Protein AF-A0A6G1R800-F1 (afdb_monomer)

Foldseek 3Di:
DDDDDDDDDDDDDDDDDDDDDDDDDPDDPDPDDPDPPDQDFAQADDPDPDDDGFWTFDDDPPDDRPPPPPQDHDDRPPTDIDTDDAQDKDKDWDWDQDPRGTDDIDDIDIDHHHHQQAFDDWAPWDWDADPVGIDIDTHGGPGHSDDDDDDDDDDDDDPPPPPPPDDDD

pLDDT: mean 75.87, std 21.27, range [32.47, 97.75]

Solvent-accessible surface area (backbone atoms only — not comparable to full-atom values): 12118 Å² total; per-residue (Å²): 134,82,88,84,89,87,81,91,83,89,83,89,77,95,74,84,78,82,81,76,86,75,81,80,77,78,77,75,74,81,76,71,77,78,71,81,83,76,78,80,66,54,67,78,90,73,97,64,98,74,80,90,83,62,42,32,38,45,78,60,96,85,54,72,79,80,62,92,76,67,54,64,86,83,80,62,90,84,42,52,76,44,70,68,58,64,56,37,77,45,78,46,67,54,58,58,74,56,99,91,23,62,54,72,68,50,76,81,45,76,49,65,42,64,44,81,70,48,54,52,70,68,37,79,75,45,79,43,86,47,98,94,49,70,48,78,47,67,41,78,28,95,45,42,60,63,85,85,88,78,87,89,87,87,83,89,76,83,74,78,79,78,78,74,76,74,85,78,135

Sequence (169 aa):
SKLQAAAALAEVANGIEPPAPKPDPPAPPPKAPPKKENQWFDVGVVKGTTMMVTHYYLPPDDAPPPDEEAGGVPDHSQLRRQELQPGTAYKFRVAALNACGRGPFSDLSAFKTCLPGFPGAPCAIKISKSPDGAHLTWEPPSVTSGRIVEYSVYLAIQGGGAEAKGGDR

Secondary structure (DSSP, 8-state):
---------------PPPPPPPPPPPPPPP-PPPP-TT---B----SSS-----EEEEPPTTPPP--TT--SPP--TTSEEEEPPTT-EEEE--EEEETTEEEEEPPPEEEEPPPTTS----EEEEEEEETTEEEEEEE--S--SS-----------------------

Mean predicted aligned error: 16.6 Å

Organism: NCBI:txid2861861

InterPro domains:
  IPR003961 Fibronectin type III [PS50853] (25-116)
  IPR003961 Fibronectin type III [PS50853] (118-169)
  IPR003961 Fibronectin type III [cd00063] (84-113)
  IPR003961 Fibronectin type III [cd00063] (119-154)
  IPR013783 Immunoglobulin-like fold [G3DSA:2.60.40.10] (33-116)
  IPR013783 Immunoglobulin-like fold [G3DSA:2.60.40.10] (117-168)
  IPR036116 Fibronectin type III superfamily [SSF49265] (51-160)
  IPR043536 Host cell factor [PTHR46003] (2-158)

Nearest PDB structures (foldseek):
  4go6-assembly1_B  TM=9.251E-01  e=1.601E-12  Homo sapiens
  4go6-assembly1_D  TM=7.238E-01  e=2.343E-11  Homo sapiens
  2win-assembly1_B  TM=2.841E-01  e=5.402E+00  Homo sapiens
  2win-assembly2_D  TM=2.841E-01  e=5.402E+00  Homo sapiens
  8uin-assembly1_B  TM=3.183E-01  e=8.448E+00  Homo sapiens

Radius of gyration: 36.18 Å; Cα contacts (8 Å, |Δi|>4): 144; chains: 1; bounding box: 96×104×76 Å

Structure (mmCIF, N/CA/C/O backbone):
data_AF-A0A6G1R800-F1
#
_entry.id   AF-A0A6G1R800-F1
#
loop_
_atom_site.group_PDB
_atom_site.id
_atom_site.type_symbol
_atom_site.label_atom_id
_atom_site.label_alt_id
_atom_site.label_comp_id
_atom_site.label_asym_id
_atom_site.label_entity_id
_atom_site.label_seq_id
_atom_site.pdbx_PDB_ins_code
_atom_site.Cartn_x
_atom_site.Cartn_y
_atom_site.Cartn_z
_atom_site.occupancy
_atom_site.B_iso_or_equiv
_atom_site.auth_seq_id
_atom_site.auth_comp_id
_atom_site.auth_asym_id
_atom_site.auth_atom_id
_atom_site.pdbx_PDB_model_num
ATOM 1 N N . SER A 1 1 ? 71.347 -86.041 14.268 1.00 40.16 1 SER A N 1
ATOM 2 C CA . SER A 1 1 ? 71.459 -86.286 15.718 1.00 40.16 1 SER A CA 1
ATOM 3 C C . SER A 1 1 ? 70.309 -85.612 16.447 1.00 40.16 1 SER A C 1
ATOM 5 O O . SER A 1 1 ? 70.110 -84.435 16.191 1.00 40.16 1 SER A O 1
ATOM 7 N N . LYS A 1 2 ? 69.632 -86.364 17.340 1.00 40.75 2 LYS A N 1
ATOM 8 C CA . LYS A 1 2 ? 68.543 -85.993 18.290 1.00 40.75 2 LYS A CA 1
ATOM 9 C C . LYS A 1 2 ? 67.176 -85.681 17.633 1.00 40.75 2 LYS A C 1
ATOM 11 O O . LYS A 1 2 ? 67.107 -84.807 16.785 1.00 40.75 2 LYS A O 1
ATOM 16 N N . LEU A 1 3 ? 66.129 -86.517 17.785 1.00 34.31 3 LEU A N 1
ATOM 17 C CA . LEU A 1 3 ? 65.177 -86.642 18.927 1.00 34.31 3 LEU A CA 1
ATOM 18 C C . LEU A 1 3 ? 64.770 -85.257 19.480 1.00 34.31 3 LEU A C 1
ATOM 20 O O . LEU A 1 3 ? 65.652 -84.486 19.828 1.00 34.31 3 LEU A O 1
ATOM 24 N N . GLN A 1 4 ? 63.493 -84.871 19.592 1.00 35.31 4 GLN A N 1
ATOM 25 C CA . GLN A 1 4 ? 62.423 -85.564 20.322 1.00 35.31 4 GLN A CA 1
ATOM 26 C C . GLN A 1 4 ? 61.034 -84.949 20.020 1.00 35.31 4 GLN A C 1
ATOM 28 O O . GLN A 1 4 ? 60.930 -83.789 19.636 1.00 35.31 4 GLN A O 1
ATOM 33 N N . ALA A 1 5 ? 59.988 -85.749 20.238 1.00 35.00 5 ALA A N 1
ATOM 34 C CA . ALA A 1 5 ? 58.564 -85.408 20.206 1.00 35.00 5 ALA A CA 1
ATOM 35 C C . ALA A 1 5 ? 58.103 -84.533 21.392 1.00 35.00 5 ALA A C 1
ATOM 37 O O . ALA A 1 5 ? 58.760 -84.552 22.430 1.00 35.00 5 ALA A O 1
ATOM 38 N N . ALA A 1 6 ? 56.931 -83.885 21.284 1.00 32.81 6 ALA A N 1
ATOM 39 C CA . ALA A 1 6 ? 55.768 -84.081 22.175 1.00 32.81 6 ALA A CA 1
ATOM 40 C C . ALA A 1 6 ? 54.696 -82.981 22.012 1.00 32.81 6 ALA A C 1
ATOM 42 O O . ALA A 1 6 ? 54.927 -81.922 21.440 1.00 32.81 6 ALA A O 1
ATOM 43 N N . ALA A 1 7 ? 53.505 -83.323 22.493 1.00 32.47 7 ALA A N 1
ATOM 44 C CA . ALA A 1 7 ? 52.196 -82.733 22.270 1.00 32.47 7 ALA A CA 1
ATOM 45 C C . ALA A 1 7 ? 51.878 -81.440 23.054 1.00 32.47 7 ALA A C 1
ATOM 47 O O . ALA A 1 7 ? 52.417 -81.211 24.129 1.00 32.47 7 ALA A O 1
ATOM 48 N N . ALA A 1 8 ? 50.922 -80.695 22.478 1.00 39.94 8 ALA A N 1
ATOM 49 C CA . ALA A 1 8 ? 49.787 -79.948 23.046 1.00 39.94 8 ALA A CA 1
ATOM 50 C C . ALA A 1 8 ? 49.927 -79.160 24.364 1.00 39.94 8 ALA A C 1
ATOM 52 O O . ALA A 1 8 ? 50.274 -79.724 25.392 1.00 39.94 8 ALA A O 1
ATOM 53 N N . LEU A 1 9 ? 49.428 -77.914 24.349 1.00 34.56 9 LEU A N 1
ATOM 54 C CA . LEU A 1 9 ? 48.539 -77.332 25.370 1.00 34.56 9 LEU A CA 1
ATOM 55 C C . LEU A 1 9 ? 47.843 -76.081 24.792 1.00 34.56 9 LEU A C 1
ATOM 57 O O . LEU A 1 9 ? 48.423 -75.346 23.997 1.00 34.56 9 LEU A O 1
ATOM 61 N N . ALA A 1 10 ? 46.567 -75.916 25.136 1.00 39.19 10 ALA A N 1
ATOM 62 C CA . ALA A 1 10 ? 45.673 -74.845 24.701 1.00 39.19 10 ALA A CA 1
ATOM 63 C C . ALA A 1 10 ? 45.917 -73.536 25.474 1.00 39.19 10 ALA A C 1
ATOM 65 O O . ALA A 1 10 ? 46.369 -73.613 26.607 1.00 39.19 10 ALA A O 1
ATOM 66 N N . GLU A 1 11 ? 45.536 -72.379 24.909 1.00 35.44 11 GLU A N 1
ATOM 67 C CA . GLU A 1 11 ? 44.639 -71.405 25.565 1.00 35.44 11 GLU A CA 1
ATOM 68 C C . GLU A 1 11 ? 44.249 -70.212 24.654 1.00 35.44 11 GLU A C 1
ATOM 70 O O . GLU A 1 11 ? 45.066 -69.604 23.972 1.00 35.44 11 GLU A O 1
ATOM 75 N N . VAL A 1 12 ? 42.933 -69.971 24.651 1.00 43.28 12 VAL A N 1
ATOM 76 C CA . VAL A 1 12 ? 42.100 -68.784 24.374 1.00 43.28 12 VAL A CA 1
ATOM 77 C C . VAL A 1 12 ? 42.741 -67.530 23.751 1.00 43.28 12 VAL A C 1
ATOM 79 O O . VAL A 1 12 ? 43.529 -66.831 24.378 1.00 43.28 12 VAL A O 1
ATOM 82 N N . ALA A 1 13 ? 42.198 -67.113 22.600 1.00 38.75 13 ALA A N 1
ATOM 83 C CA . ALA A 1 13 ? 42.187 -65.710 22.186 1.00 38.75 13 ALA A CA 1
ATOM 84 C C . ALA A 1 13 ? 40.808 -65.333 21.612 1.00 38.75 13 ALA A C 1
ATOM 86 O O . ALA A 1 13 ? 40.425 -65.769 20.528 1.00 38.75 13 ALA A O 1
ATOM 87 N N . ASN A 1 14 ? 40.065 -64.511 22.361 1.00 41.59 14 ASN A N 1
ATOM 88 C CA . ASN A 1 14 ? 38.942 -63.722 21.855 1.00 41.59 14 ASN A CA 1
ATOM 89 C C . ASN A 1 14 ? 39.469 -62.776 20.764 1.00 41.59 14 ASN A C 1
ATOM 91 O O . ASN A 1 14 ? 40.225 -61.855 21.068 1.00 41.59 14 ASN A O 1
ATOM 95 N N . GLY A 1 15 ? 39.070 -62.992 19.512 1.00 36.97 15 GLY A N 1
ATOM 96 C CA . GLY A 1 15 ? 39.438 -62.151 18.374 1.00 36.97 15 GLY A CA 1
ATOM 97 C C . GLY A 1 15 ? 38.199 -61.802 17.564 1.00 36.97 15 GLY A C 1
ATOM 98 O O . GLY A 1 15 ? 37.668 -62.637 16.845 1.00 36.97 15 GLY A O 1
ATOM 99 N N . ILE A 1 16 ? 37.731 -60.572 17.743 1.00 38.44 16 ILE A N 1
ATOM 100 C CA . ILE A 1 16 ? 36.563 -59.964 17.108 1.00 38.44 16 ILE A CA 1
ATOM 101 C C . ILE A 1 16 ? 36.788 -59.891 15.590 1.00 38.44 16 ILE A C 1
ATOM 103 O O . ILE A 1 16 ? 37.791 -59.347 15.131 1.00 38.44 16 ILE A O 1
ATOM 107 N N . GLU A 1 17 ? 35.845 -60.432 14.823 1.00 42.28 17 GLU A N 1
ATOM 108 C CA . GLU A 1 17 ? 35.791 -60.332 13.364 1.00 42.28 17 GLU A CA 1
ATOM 109 C C . GLU A 1 17 ? 35.594 -58.855 12.942 1.00 42.28 17 GLU A C 1
ATOM 111 O O . GLU A 1 17 ? 34.743 -58.167 13.518 1.00 42.28 17 GLU A O 1
ATOM 116 N N . PRO A 1 18 ? 36.372 -58.313 11.985 1.00 48.62 18 PRO A N 1
ATOM 117 C CA . PRO A 1 18 ? 36.179 -56.946 11.506 1.00 48.62 18 PRO A CA 1
ATOM 118 C C . PRO A 1 18 ? 34.834 -56.816 10.765 1.00 48.62 18 PRO A C 1
ATOM 120 O O . PRO A 1 18 ? 34.455 -57.724 10.025 1.00 48.62 18 PRO A O 1
ATOM 123 N N . PRO A 1 19 ? 34.094 -55.700 10.920 1.00 43.81 19 PRO A N 1
ATOM 124 C CA . PRO A 1 19 ? 32.780 -55.567 10.310 1.00 43.81 19 PRO A CA 1
ATOM 125 C C . PRO A 1 19 ? 32.897 -55.455 8.787 1.00 43.81 19 PRO A C 1
ATOM 127 O O . PRO A 1 19 ? 33.692 -54.674 8.262 1.00 43.81 19 PRO A O 1
ATOM 130 N N . ALA A 1 20 ? 32.060 -56.222 8.090 1.00 53.03 20 ALA A N 1
ATOM 131 C CA . ALA A 1 20 ? 31.884 -56.168 6.644 1.00 53.03 20 ALA A CA 1
ATOM 132 C C . ALA A 1 20 ? 31.627 -54.726 6.142 1.00 53.03 20 ALA A C 1
ATOM 134 O O . ALA A 1 20 ? 30.969 -53.940 6.838 1.00 53.03 20 ALA A O 1
ATOM 135 N N . PRO A 1 21 ? 32.094 -54.361 4.932 1.00 46.47 21 PRO A N 1
ATOM 136 C CA . PRO A 1 21 ? 31.822 -53.051 4.354 1.00 46.47 21 PRO A CA 1
ATOM 137 C C . PRO A 1 21 ? 30.315 -52.894 4.117 1.00 46.47 21 PRO A C 1
ATOM 139 O O . PRO A 1 21 ? 29.684 -53.697 3.429 1.00 46.47 21 PRO A O 1
ATOM 142 N N . LYS A 1 22 ? 29.728 -51.858 4.724 1.00 47.59 22 LYS A N 1
ATOM 143 C CA . LYS A 1 22 ? 28.333 -51.474 4.491 1.00 47.59 22 LYS A CA 1
ATOM 144 C C . LYS A 1 22 ? 28.184 -50.988 3.041 1.00 47.59 22 LYS A C 1
ATOM 146 O O . LYS A 1 22 ? 29.047 -50.239 2.592 1.00 47.59 22 LYS A O 1
ATOM 151 N N . PRO A 1 23 ? 27.114 -51.368 2.324 1.00 46.34 23 PRO A N 1
ATOM 152 C CA . PRO A 1 23 ? 26.831 -50.812 1.006 1.00 46.34 23 PRO A CA 1
ATOM 153 C C . PRO A 1 23 ? 26.569 -49.304 1.115 1.00 46.34 23 PRO A C 1
ATOM 155 O O . PRO A 1 23 ? 25.861 -48.859 2.024 1.00 46.34 23 PRO A O 1
ATOM 158 N N . ASP A 1 24 ? 27.152 -48.535 0.194 1.00 49.38 24 ASP A N 1
ATOM 159 C CA . ASP A 1 24 ? 26.946 -47.091 0.101 1.00 49.38 24 ASP A CA 1
ATOM 160 C C . ASP A 1 24 ? 25.448 -46.766 -0.039 1.00 49.38 24 ASP A C 1
ATOM 162 O O . ASP A 1 24 ? 24.725 -47.462 -0.764 1.00 49.38 24 ASP A O 1
ATOM 166 N N . PRO A 1 25 ? 24.945 -45.720 0.643 1.00 56.16 25 PRO A N 1
ATOM 167 C CA . PRO A 1 25 ? 23.567 -45.296 0.469 1.00 56.16 25 PRO A CA 1
ATOM 168 C C . PRO A 1 25 ? 23.331 -44.870 -0.990 1.00 56.16 25 PRO A C 1
ATOM 170 O O . PRO A 1 25 ? 24.214 -44.267 -1.608 1.00 56.16 25 PRO A O 1
ATOM 173 N N . PRO A 1 26 ? 22.144 -45.154 -1.558 1.00 50.31 26 PRO A N 1
ATOM 174 C CA . PRO A 1 26 ? 21.823 -44.747 -2.918 1.00 50.31 26 PRO A CA 1
ATOM 175 C C . PRO A 1 26 ? 21.948 -43.227 -3.042 1.00 50.31 26 PRO A C 1
ATOM 177 O O . PRO A 1 26 ? 21.531 -42.486 -2.146 1.00 50.31 26 PRO A O 1
ATOM 180 N N . ALA A 1 27 ? 22.540 -42.776 -4.152 1.00 51.62 27 ALA A N 1
ATOM 181 C CA . ALA A 1 27 ? 22.702 -41.362 -4.459 1.00 51.62 27 ALA A CA 1
ATOM 182 C C . ALA A 1 27 ? 21.372 -40.616 -4.238 1.00 51.62 27 ALA A C 1
ATOM 184 O O . ALA A 1 27 ? 20.316 -41.132 -4.627 1.00 51.62 27 ALA A O 1
ATOM 185 N N . PRO A 1 28 ? 21.393 -39.422 -3.615 1.00 50.50 28 PRO A N 1
ATOM 186 C CA . PRO A 1 28 ? 20.177 -38.649 -3.429 1.00 50.50 28 PRO A CA 1
ATOM 187 C C . PRO A 1 28 ? 19.515 -38.424 -4.796 1.00 50.50 28 PRO A C 1
ATOM 189 O O . PRO A 1 28 ? 20.228 -38.228 -5.787 1.00 50.50 28 PRO A O 1
ATOM 192 N N . PRO A 1 29 ? 18.171 -38.461 -4.877 1.00 52.62 29 PRO A N 1
ATOM 193 C CA . PRO A 1 29 ? 17.474 -38.233 -6.134 1.00 52.62 29 PRO A CA 1
ATOM 194 C C . PRO A 1 29 ? 17.945 -36.908 -6.749 1.00 52.62 29 PRO A C 1
ATOM 196 O O . PRO A 1 29 ? 18.250 -35.972 -5.995 1.00 52.62 29 PRO A O 1
ATOM 199 N N . PRO A 1 30 ? 18.025 -36.802 -8.091 1.00 54.25 30 PRO A N 1
ATOM 200 C CA . PRO A 1 30 ? 18.390 -35.552 -8.739 1.00 54.25 30 PRO A CA 1
ATOM 201 C C . PRO A 1 30 ? 17.486 -34.460 -8.175 1.00 54.25 30 PRO A C 1
ATOM 203 O O . PRO A 1 30 ? 16.259 -34.590 -8.206 1.00 54.25 30 PRO A O 1
ATOM 206 N N . LYS A 1 31 ? 18.100 -33.428 -7.581 1.00 49.28 31 LYS A N 1
ATOM 207 C CA . LYS A 1 31 ? 17.378 -32.274 -7.048 1.00 49.28 31 LYS A CA 1
ATOM 208 C C . LYS A 1 31 ? 16.438 -31.810 -8.153 1.00 49.28 31 LYS A C 1
ATOM 210 O O . LYS A 1 31 ? 16.907 -31.429 -9.225 1.00 49.28 31 LYS A O 1
ATOM 215 N N . ALA A 1 32 ? 15.130 -31.895 -7.910 1.00 45.28 32 ALA A N 1
ATOM 216 C CA . ALA A 1 32 ? 14.155 -31.290 -8.799 1.00 45.28 32 ALA A CA 1
ATOM 217 C C . ALA A 1 32 ? 14.612 -29.844 -9.060 1.00 45.28 32 ALA A C 1
ATOM 219 O O . ALA A 1 32 ? 15.053 -29.190 -8.103 1.00 45.28 32 ALA A O 1
ATOM 220 N N . PRO A 1 33 ? 14.575 -29.350 -10.312 1.00 46.44 33 PRO A N 1
ATOM 221 C CA . PRO A 1 33 ? 14.903 -27.957 -10.573 1.00 46.44 33 PRO A CA 1
ATOM 222 C C . PRO A 1 33 ? 14.071 -27.099 -9.614 1.00 46.44 33 PRO A C 1
ATOM 224 O O . PRO A 1 33 ? 12.891 -27.416 -9.408 1.00 46.44 33 PRO A O 1
ATOM 227 N N . PRO A 1 34 ? 14.662 -26.077 -8.967 1.00 43.12 34 PRO A N 1
ATOM 228 C CA . PRO A 1 34 ? 13.898 -25.231 -8.071 1.00 43.12 34 PRO A CA 1
ATOM 229 C C . PRO A 1 34 ? 12.702 -24.714 -8.868 1.00 43.12 34 PRO A C 1
ATOM 231 O O . PRO A 1 34 ? 12.862 -24.143 -9.949 1.00 43.12 34 PRO A O 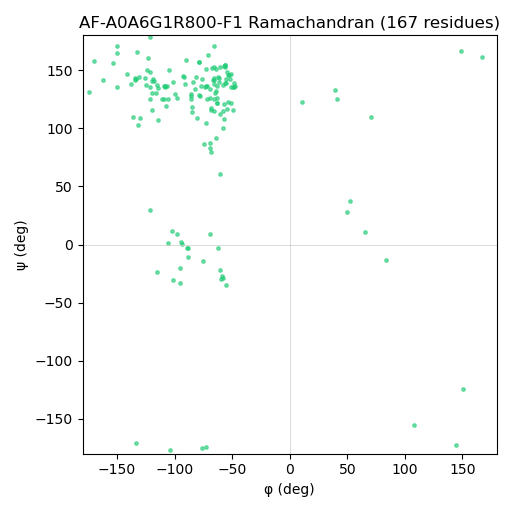1
ATOM 234 N N . LYS A 1 35 ? 11.486 -24.973 -8.371 1.00 43.59 35 LYS A N 1
ATOM 235 C CA . LYS A 1 35 ? 10.291 -24.291 -8.874 1.00 43.59 35 LYS A CA 1
ATOM 236 C C . LYS A 1 35 ? 10.641 -22.797 -8.906 1.00 43.59 35 LYS A C 1
ATOM 238 O O . LYS A 1 35 ? 11.318 -22.343 -7.987 1.00 43.59 35 LYS A O 1
ATOM 243 N N . LYS A 1 36 ? 10.247 -22.056 -9.956 1.00 54.88 36 LYS A N 1
ATOM 244 C CA . LYS A 1 36 ? 10.428 -20.590 -10.104 1.00 54.88 36 LYS A CA 1
ATOM 245 C C . LYS A 1 36 ? 9.694 -19.830 -8.978 1.00 54.88 36 LYS A C 1
ATOM 247 O O . LYS A 1 36 ? 8.762 -19.077 -9.221 1.00 54.88 36 LYS A O 1
ATOM 252 N N . GLU A 1 37 ? 10.062 -20.065 -7.728 1.00 51.59 37 GLU A N 1
ATOM 253 C CA . GLU A 1 37 ? 9.353 -19.611 -6.532 1.00 51.59 37 GLU A CA 1
ATOM 254 C C . GLU A 1 37 ? 9.575 -18.110 -6.290 1.00 51.59 37 GLU A C 1
ATOM 256 O O . GLU A 1 37 ? 8.808 -17.475 -5.574 1.00 51.59 37 GLU A O 1
ATOM 261 N N . ASN A 1 38 ? 10.558 -17.519 -6.979 1.00 62.94 38 ASN A N 1
ATOM 262 C CA . ASN A 1 38 ? 10.964 -16.125 -6.829 1.00 62.94 38 ASN A CA 1
ATOM 263 C C . ASN A 1 38 ? 10.860 -15.302 -8.126 1.00 62.94 38 ASN A C 1
ATOM 265 O O . ASN A 1 38 ? 11.629 -14.360 -8.308 1.00 62.94 38 ASN A O 1
ATOM 269 N N . GLN A 1 39 ? 9.939 -15.619 -9.044 1.00 82.50 39 GLN A N 1
ATOM 270 C CA . GLN A 1 39 ? 9.713 -14.704 -10.167 1.00 82.50 39 GLN A CA 1
ATOM 271 C C . GLN A 1 39 ? 9.066 -13.404 -9.662 1.00 82.50 39 GLN A C 1
ATOM 273 O O . GLN A 1 39 ? 7.946 -13.414 -9.154 1.00 82.50 39 GLN A O 1
ATOM 278 N N . TRP A 1 40 ? 9.790 -12.293 -9.802 1.00 88.44 40 TRP A N 1
ATOM 279 C CA . TRP A 1 40 ? 9.294 -10.949 -9.516 1.00 88.44 40 TRP A CA 1
ATOM 280 C C . TRP A 1 40 ? 8.704 -10.322 -10.775 1.00 88.44 40 TRP A C 1
ATOM 282 O O . TRP A 1 40 ? 9.219 -10.525 -11.874 1.00 88.44 40 TRP A O 1
ATOM 292 N N . PHE A 1 41 ? 7.639 -9.548 -10.593 1.00 91.56 41 PHE A N 1
ATOM 293 C CA . PHE A 1 41 ? 6.984 -8.798 -11.657 1.00 91.56 41 PHE A CA 1
ATOM 294 C C . PHE A 1 41 ? 7.048 -7.310 -11.349 1.00 91.56 41 PHE A C 1
ATOM 296 O O . PHE A 1 41 ? 6.894 -6.902 -10.193 1.00 91.56 41 PHE A O 1
ATOM 303 N N . ASP A 1 42 ? 7.238 -6.507 -12.389 1.00 91.88 42 ASP A N 1
ATOM 304 C CA . ASP A 1 42 ? 7.255 -5.063 -12.239 1.00 91.88 42 ASP A CA 1
ATOM 305 C C . ASP A 1 42 ? 5.842 -4.539 -12.001 1.00 91.88 42 ASP A C 1
ATOM 307 O O . ASP A 1 42 ? 4.8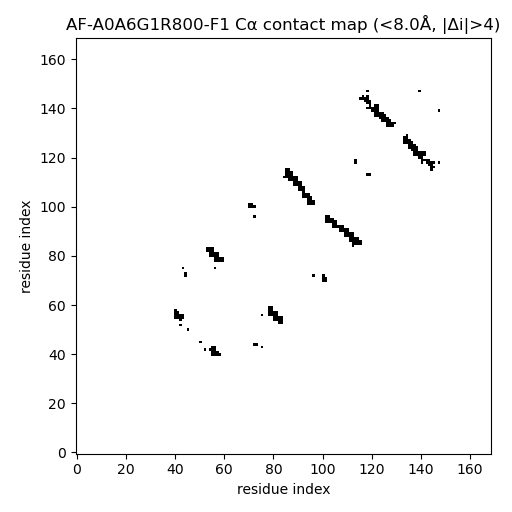88 -4.912 -12.680 1.00 91.88 42 ASP A O 1
ATOM 311 N N . VAL A 1 43 ? 5.715 -3.637 -11.034 1.00 93.75 43 VAL A N 1
ATOM 312 C CA . VAL A 1 43 ? 4.472 -2.899 -10.777 1.00 93.75 43 VAL A CA 1
ATOM 313 C C . VAL A 1 43 ? 4.494 -1.535 -11.470 1.00 93.75 43 VAL A C 1
ATOM 315 O O . VAL A 1 43 ? 3.459 -1.040 -11.907 1.00 93.75 43 VAL A O 1
ATOM 318 N N . GLY A 1 44 ? 5.674 -0.926 -11.584 1.00 91.44 44 GLY A N 1
ATOM 319 C CA . GLY A 1 44 ? 5.873 0.364 -12.235 1.00 91.44 44 GLY A CA 1
ATOM 320 C C . GLY A 1 44 ? 7.016 1.168 -11.620 1.00 91.44 44 GLY A C 1
ATOM 321 O O . GLY A 1 44 ? 7.487 0.875 -10.519 1.00 91.44 44 GLY A O 1
ATOM 322 N N . VAL A 1 45 ? 7.428 2.221 -12.326 1.00 91.25 45 VAL A N 1
ATOM 323 C CA . VAL A 1 45 ? 8.426 3.196 -11.866 1.00 91.25 45 VAL A CA 1
ATOM 324 C C . VAL A 1 45 ? 7.726 4.494 -11.478 1.00 91.25 45 VAL A C 1
ATOM 326 O O . VAL A 1 45 ? 7.004 5.085 -12.282 1.00 91.25 45 VAL A O 1
ATOM 329 N N . VAL A 1 46 ? 7.945 4.957 -10.244 1.00 91.88 46 VAL A N 1
ATOM 330 C CA . VAL A 1 46 ? 7.305 6.164 -9.700 1.00 91.88 46 VAL A CA 1
ATOM 331 C C . VAL A 1 46 ? 8.331 7.202 -9.260 1.00 91.88 46 VAL A C 1
ATOM 333 O O . VAL A 1 46 ? 9.421 6.862 -8.814 1.00 91.88 46 VAL A O 1
ATOM 336 N N . LYS A 1 47 ? 7.972 8.487 -9.368 1.00 90.81 47 LYS A N 1
ATOM 337 C CA . LYS A 1 47 ? 8.817 9.613 -8.921 1.00 90.81 47 LYS A CA 1
ATOM 338 C C . LYS A 1 47 ? 8.615 9.996 -7.448 1.00 90.81 47 LYS A C 1
ATOM 340 O O . LYS A 1 47 ? 9.365 10.816 -6.932 1.00 90.81 47 LYS A O 1
ATOM 345 N N . GLY A 1 48 ? 7.579 9.462 -6.799 1.00 92.50 48 GLY A N 1
ATOM 346 C CA . GLY A 1 48 ? 7.263 9.707 -5.390 1.00 92.50 48 GLY A CA 1
ATOM 347 C C . GLY A 1 48 ? 7.640 8.532 -4.489 1.00 92.50 48 GLY A C 1
ATOM 348 O O . GLY A 1 48 ? 8.164 7.524 -4.948 1.00 92.50 48 GLY A O 1
ATOM 349 N N . THR A 1 49 ? 7.326 8.642 -3.201 1.00 93.94 49 THR A N 1
ATOM 350 C CA . THR A 1 49 ? 7.503 7.558 -2.217 1.00 93.94 49 THR A CA 1
ATOM 351 C C . THR A 1 49 ? 6.236 6.724 -2.008 1.00 93.94 49 THR A C 1
ATOM 353 O O . THR A 1 49 ? 6.223 5.816 -1.181 1.00 93.94 49 THR A O 1
ATOM 356 N N . THR A 1 50 ? 5.162 7.020 -2.746 1.00 92.75 50 THR A N 1
ATOM 357 C CA . THR A 1 50 ? 3.862 6.353 -2.632 1.00 92.75 50 THR A CA 1
ATOM 358 C C . THR A 1 50 ? 3.313 5.974 -4.008 1.00 92.75 50 THR A C 1
ATOM 360 O O . THR A 1 50 ? 3.466 6.706 -4.986 1.00 92.75 50 THR A O 1
ATOM 363 N N . MET A 1 51 ? 2.663 4.811 -4.083 1.00 92.88 51 MET A N 1
ATOM 364 C CA . MET A 1 51 ? 1.945 4.321 -5.260 1.00 92.88 51 MET A CA 1
ATOM 365 C C . MET A 1 51 ? 0.780 3.443 -4.810 1.00 92.88 51 MET A C 1
ATOM 367 O O . MET A 1 51 ? 0.952 2.577 -3.954 1.00 92.88 51 MET A O 1
ATOM 371 N N . MET A 1 52 ? -0.392 3.629 -5.415 1.00 92.31 52 MET A N 1
ATOM 372 C CA . MET A 1 52 ? -1.489 2.675 -5.282 1.00 92.31 52 MET A CA 1
ATOM 373 C C . MET A 1 52 ? -1.305 1.558 -6.310 1.00 92.31 52 MET A C 1
ATOM 375 O O . MET A 1 52 ? -1.384 1.803 -7.512 1.00 92.31 52 MET A O 1
ATOM 379 N N . VAL A 1 53 ? -1.049 0.339 -5.840 1.00 94.19 53 VAL A N 1
ATOM 380 C CA . VAL A 1 53 ? -0.854 -0.821 -6.715 1.00 94.19 53 VAL A CA 1
ATOM 381 C C . VAL A 1 53 ? -2.204 -1.430 -7.079 1.00 94.19 53 VAL A C 1
ATOM 383 O O . VAL A 1 53 ? -2.920 -1.906 -6.202 1.00 94.19 53 VAL A O 1
ATOM 386 N N . THR A 1 54 ? -2.539 -1.444 -8.369 1.00 93.69 54 THR A N 1
ATOM 387 C CA . THR A 1 54 ? -3.759 -2.092 -8.890 1.00 93.69 54 THR A CA 1
ATOM 388 C C . THR A 1 54 ? -3.463 -3.269 -9.818 1.00 93.69 54 THR A C 1
ATOM 390 O O . THR A 1 54 ? -4.273 -4.185 -9.929 1.00 93.69 54 THR A O 1
ATOM 393 N N . HIS A 1 55 ? -2.277 -3.289 -10.425 1.00 94.50 55 HIS A N 1
ATOM 394 C CA . HIS A 1 55 ? -1.845 -4.296 -11.386 1.00 94.50 55 HIS A CA 1
ATOM 395 C C . HIS A 1 55 ? -0.325 -4.486 -11.335 1.00 94.50 55 HIS A C 1
ATOM 397 O O . HIS A 1 55 ? 0.389 -3.710 -10.700 1.00 94.50 55 HIS A O 1
ATOM 403 N N . TYR A 1 56 ? 0.156 -5.513 -12.028 1.00 94.50 56 TYR A N 1
ATOM 404 C CA . TYR A 1 56 ? 1.565 -5.729 -12.352 1.00 94.50 56 TYR A CA 1
ATOM 405 C C . TYR A 1 56 ? 1.713 -6.084 -13.834 1.00 94.50 56 TYR A C 1
ATOM 407 O O . TYR A 1 56 ? 0.730 -6.400 -14.510 1.00 94.50 56 TYR A O 1
ATOM 415 N N . TYR A 1 57 ? 2.934 -6.016 -14.348 1.00 92.44 57 TYR A N 1
ATOM 416 C CA . TYR A 1 57 ? 3.254 -6.295 -15.740 1.00 92.44 57 TYR A CA 1
ATOM 417 C C . TYR A 1 57 ? 3.816 -7.708 -15.895 1.00 92.44 57 TYR A C 1
ATOM 419 O O . TYR A 1 57 ? 4.741 -8.110 -15.187 1.00 92.44 57 TYR A O 1
ATOM 427 N N . LEU A 1 58 ? 3.249 -8.467 -16.831 1.00 89.56 58 LEU A N 1
ATOM 428 C CA . LEU A 1 58 ? 3.759 -9.777 -17.221 1.00 89.56 58 LEU A CA 1
ATOM 429 C C . LEU A 1 58 ? 4.873 -9.607 -18.264 1.00 89.56 58 LEU A C 1
ATOM 431 O O . LEU A 1 58 ? 4.732 -8.763 -19.157 1.00 89.56 58 LEU A O 1
ATOM 435 N N . PRO A 1 59 ? 5.960 -10.398 -18.184 1.00 80.12 59 PRO A N 1
ATOM 436 C CA . PRO A 1 59 ? 6.950 -10.432 -19.249 1.00 80.12 59 PRO A CA 1
ATOM 437 C C . PRO A 1 59 ? 6.292 -10.900 -20.560 1.00 80.12 59 PRO A C 1
ATOM 439 O O . PRO A 1 59 ? 5.310 -11.647 -20.510 1.00 80.12 59 PRO A O 1
ATOM 442 N N . PRO A 1 60 ? 6.818 -10.489 -21.725 1.00 78.88 60 PRO A N 1
ATOM 443 C CA . PRO A 1 60 ? 6.420 -11.064 -23.006 1.00 78.88 60 PRO A CA 1
ATOM 444 C C . PRO A 1 60 ? 6.562 -12.591 -22.986 1.00 78.88 60 PRO A C 1
ATOM 446 O O . PRO A 1 60 ? 7.489 -13.107 -22.361 1.00 78.88 60 PRO A O 1
ATOM 449 N N . ASP A 1 61 ? 5.679 -13.303 -23.689 1.00 73.44 61 ASP A N 1
ATOM 450 C CA . ASP A 1 61 ? 5.633 -14.774 -23.667 1.00 73.44 61 ASP A CA 1
ATOM 451 C C . ASP A 1 61 ? 6.968 -15.428 -24.100 1.00 73.44 61 ASP A C 1
ATOM 453 O O . ASP A 1 61 ? 7.327 -16.484 -23.583 1.00 73.44 61 ASP A O 1
ATOM 457 N N . ASP A 1 62 ? 7.742 -14.755 -24.964 1.00 68.81 62 ASP A N 1
ATOM 458 C CA . ASP A 1 62 ? 9.057 -15.193 -25.468 1.00 68.81 62 ASP A CA 1
ATOM 459 C C . ASP A 1 62 ? 10.256 -14.486 -24.804 1.00 68.81 62 ASP A C 1
ATOM 461 O O . ASP A 1 62 ? 11.389 -14.564 -25.290 1.00 68.81 62 ASP A O 1
ATOM 465 N N . ALA A 1 63 ? 10.047 -13.752 -23.708 1.00 63.59 63 ALA A N 1
ATOM 466 C CA . ALA A 1 63 ? 11.148 -13.045 -23.067 1.00 63.59 63 ALA A CA 1
ATOM 467 C C . ALA A 1 63 ? 12.105 -14.021 -22.356 1.00 63.59 63 ALA A C 1
ATOM 469 O O . ALA A 1 63 ? 11.651 -14.919 -21.631 1.00 63.59 63 ALA A O 1
ATOM 470 N N . PRO A 1 64 ? 13.435 -13.836 -22.494 1.00 61.00 64 PRO A N 1
ATOM 471 C CA . PRO A 1 64 ? 14.383 -14.534 -21.639 1.00 61.00 64 PRO A CA 1
ATOM 472 C C . PRO A 1 64 ? 14.053 -14.236 -20.166 1.00 61.00 64 PRO A C 1
ATOM 474 O O . PRO A 1 64 ? 13.461 -13.191 -19.866 1.00 61.00 64 PRO A O 1
ATOM 477 N N . PRO A 1 65 ? 14.391 -15.148 -19.231 1.00 61.03 65 PRO A N 1
ATOM 478 C CA . PRO A 1 65 ? 14.192 -14.888 -17.811 1.00 61.03 65 PRO A CA 1
ATOM 479 C C . PRO A 1 65 ? 14.784 -13.517 -17.469 1.00 61.03 65 PRO A C 1
ATOM 481 O O . PRO A 1 65 ? 15.866 -13.206 -17.971 1.00 61.03 65 PRO A O 1
ATOM 484 N N . PRO A 1 66 ? 14.069 -12.691 -16.682 1.00 59.53 66 PRO A N 1
ATOM 485 C CA . PRO A 1 66 ? 14.505 -11.335 -16.407 1.00 59.53 66 PRO A CA 1
ATOM 486 C C . PRO A 1 66 ? 15.889 -11.411 -15.780 1.00 59.53 66 PRO A C 1
ATOM 488 O O . PRO A 1 66 ? 16.051 -11.976 -14.697 1.00 59.53 66 PRO A O 1
ATOM 491 N N . ASP A 1 67 ? 16.880 -10.886 -16.492 1.00 58.44 67 ASP A N 1
ATOM 492 C CA . ASP A 1 67 ? 18.196 -10.698 -15.920 1.00 58.44 67 ASP A CA 1
ATOM 493 C C . ASP A 1 67 ? 18.005 -9.645 -14.830 1.00 58.44 67 ASP A C 1
ATOM 495 O O . ASP A 1 67 ? 17.604 -8.509 -15.109 1.00 58.44 67 ASP A O 1
ATOM 499 N N . GLU A 1 68 ? 18.211 -10.019 -13.564 1.00 57.31 68 GLU A N 1
ATOM 500 C CA . GLU A 1 68 ? 18.061 -9.079 -12.448 1.00 57.31 68 GLU A CA 1
ATOM 501 C C . GLU A 1 68 ? 19.067 -7.908 -12.556 1.00 57.31 68 GLU A C 1
ATOM 503 O O . GLU A 1 68 ? 18.977 -6.969 -11.774 1.00 57.31 68 GLU A O 1
ATOM 508 N N . GLU A 1 69 ? 19.951 -7.913 -13.558 1.00 54.22 69 GLU A N 1
ATOM 509 C CA . GLU A 1 69 ? 20.995 -6.933 -13.876 1.00 54.22 69 GLU A CA 1
ATOM 510 C C . GLU A 1 69 ? 20.603 -5.911 -14.976 1.00 54.22 69 GLU A C 1
ATOM 512 O O . GLU A 1 69 ? 21.443 -5.151 -15.459 1.00 54.22 69 GLU A O 1
ATOM 517 N N . ALA A 1 70 ? 19.344 -5.848 -15.428 1.00 55.41 70 ALA A N 1
ATOM 518 C CA . ALA A 1 70 ? 18.929 -4.808 -16.378 1.00 55.41 70 ALA A CA 1
ATOM 519 C C . ALA A 1 70 ? 18.798 -3.443 -15.664 1.00 55.41 70 ALA A C 1
ATOM 521 O O . ALA A 1 70 ? 17.731 -3.059 -15.192 1.00 55.41 70 ALA A O 1
ATOM 522 N N . GLY A 1 71 ? 19.905 -2.700 -15.569 1.00 53.97 71 GLY A N 1
ATOM 523 C CA . GLY A 1 71 ? 20.009 -1.401 -14.881 1.00 53.97 71 GLY A CA 1
ATOM 524 C C . GLY A 1 71 ? 19.282 -0.216 -15.541 1.00 53.97 71 GLY A C 1
ATOM 525 O O . GLY A 1 71 ? 19.479 0.924 -15.120 1.00 53.97 71 GLY A O 1
ATOM 526 N N . GLY A 1 72 ? 18.468 -0.460 -16.572 1.00 58.56 72 GLY A N 1
ATOM 527 C CA . GLY A 1 72 ? 17.661 0.555 -17.253 1.00 58.56 72 GLY A CA 1
ATOM 528 C C . GLY A 1 72 ? 16.270 0.712 -16.638 1.00 58.56 72 GLY A C 1
ATOM 529 O O . GLY A 1 72 ? 15.762 -0.194 -15.985 1.00 58.56 72 GLY A O 1
ATOM 530 N N . VAL A 1 73 ? 15.632 1.863 -16.863 1.00 60.78 73 VAL A N 1
ATOM 531 C CA . VAL A 1 73 ? 14.210 2.050 -16.535 1.00 60.78 73 VAL A CA 1
ATOM 532 C C . VAL A 1 73 ? 13.388 1.167 -17.486 1.00 60.78 73 VAL A C 1
ATOM 534 O O . VAL A 1 73 ? 13.460 1.395 -18.695 1.00 60.78 73 VAL A O 1
ATOM 537 N N . PRO A 1 74 ? 12.636 0.169 -16.992 1.00 69.19 74 PRO A N 1
ATOM 538 C CA . PRO A 1 74 ? 11.831 -0.688 -17.856 1.00 69.19 74 PRO A CA 1
ATOM 539 C C . PRO A 1 74 ? 10.712 0.112 -18.540 1.00 69.19 74 PRO A C 1
ATOM 541 O O . PRO A 1 74 ? 9.965 0.846 -17.891 1.00 69.19 74 PRO A O 1
ATOM 544 N N . ASP A 1 75 ? 10.593 -0.029 -19.864 1.00 75.44 75 ASP A N 1
ATOM 545 C CA . ASP A 1 75 ? 9.445 0.485 -20.613 1.00 75.44 75 ASP A CA 1
ATOM 546 C C . ASP A 1 75 ? 8.276 -0.497 -20.484 1.00 75.44 75 ASP A C 1
ATOM 548 O O . ASP A 1 75 ? 8.284 -1.596 -21.037 1.00 75.44 75 ASP A O 1
ATOM 552 N N . HIS A 1 76 ? 7.259 -0.095 -19.725 1.00 78.25 76 HIS A N 1
ATOM 553 C CA . HIS A 1 76 ? 6.075 -0.911 -19.472 1.00 78.25 76 HIS A CA 1
ATOM 554 C C . HIS A 1 76 ? 4.971 -0.734 -20.523 1.00 78.25 76 HIS A C 1
ATOM 556 O O . HIS A 1 76 ? 3.941 -1.404 -20.435 1.00 78.25 76 HIS A O 1
ATOM 562 N N . SER A 1 77 ? 5.147 0.160 -21.504 1.00 77.00 77 SER A N 1
ATOM 563 C CA . SER A 1 77 ? 4.084 0.560 -22.439 1.00 77.00 77 SER A CA 1
ATOM 564 C C . SER A 1 77 ? 3.515 -0.596 -23.270 1.00 77.00 77 SER A C 1
ATOM 566 O O . SER A 1 77 ? 2.332 -0.578 -23.611 1.00 77.00 77 SER A O 1
ATOM 568 N N . GLN A 1 78 ? 4.331 -1.613 -23.554 1.00 79.12 78 GLN A N 1
ATOM 569 C CA . GLN A 1 78 ? 3.945 -2.781 -24.354 1.00 79.12 78 GLN A CA 1
ATOM 570 C C . GLN A 1 78 ? 3.735 -4.055 -23.530 1.00 79.12 78 GLN A C 1
ATOM 572 O O . GLN A 1 78 ? 3.423 -5.108 -24.085 1.00 79.12 78 GLN A O 1
ATOM 577 N N . LEU A 1 79 ? 3.895 -3.984 -22.208 1.00 85.12 79 LEU A N 1
ATOM 578 C CA . LEU A 1 79 ? 3.730 -5.148 -21.349 1.00 85.12 79 LEU A CA 1
ATOM 579 C C . LEU A 1 79 ? 2.254 -5.397 -21.040 1.00 85.12 79 LEU A C 1
ATOM 581 O O . LEU A 1 79 ? 1.457 -4.477 -20.827 1.00 85.12 79 LEU A O 1
ATOM 585 N N . ARG A 1 80 ? 1.884 -6.677 -20.959 1.00 90.19 80 ARG A N 1
ATOM 586 C CA . ARG A 1 80 ? 0.533 -7.067 -20.560 1.00 90.19 80 ARG A CA 1
ATOM 587 C C . ARG A 1 80 ? 0.327 -6.748 -19.083 1.00 90.19 80 ARG A C 1
ATOM 589 O O . ARG A 1 80 ? 1.070 -7.222 -18.229 1.00 90.19 80 ARG A O 1
ATOM 596 N N . ARG A 1 81 ? -0.730 -5.995 -18.784 1.00 93.50 81 ARG A N 1
ATOM 597 C CA . ARG A 1 81 ? -1.162 -5.710 -17.412 1.00 93.50 81 ARG A CA 1
ATOM 598 C C . ARG A 1 81 ? -1.998 -6.858 -16.859 1.00 93.50 81 ARG A C 1
ATOM 600 O O . ARG A 1 81 ? -2.906 -7.353 -17.527 1.00 93.50 81 ARG A O 1
ATOM 607 N N . GLN A 1 82 ? -1.691 -7.252 -15.633 1.00 94.25 82 GLN A N 1
ATOM 608 C CA . GLN A 1 82 ? -2.426 -8.237 -14.859 1.00 94.25 82 GLN A CA 1
ATOM 609 C C . GLN A 1 82 ? -2.938 -7.582 -13.579 1.00 94.25 82 GLN A C 1
ATOM 611 O O . GLN A 1 82 ? -2.160 -7.173 -12.718 1.00 94.25 82 GLN A O 1
ATOM 616 N N . GLU A 1 83 ? -4.260 -7.496 -13.457 1.00 95.44 83 GLU A N 1
ATOM 617 C CA . GLU A 1 83 ? -4.920 -6.929 -12.280 1.00 95.44 83 GLU A CA 1
ATOM 618 C C . GLU A 1 83 ? -4.667 -7.792 -11.041 1.00 95.44 83 GLU A C 1
ATOM 620 O O . GLU A 1 83 ? -4.659 -9.036 -11.120 1.00 95.44 83 GLU A O 1
ATOM 625 N N . LEU A 1 84 ? -4.499 -7.127 -9.894 1.00 93.94 84 LEU A N 1
ATOM 626 C CA . LEU A 1 84 ? -4.434 -7.805 -8.607 1.00 93.94 84 LEU A CA 1
ATOM 627 C C . LEU A 1 84 ? -5.741 -8.553 -8.338 1.00 93.94 84 LEU A C 1
ATOM 629 O O . LEU A 1 84 ? -6.841 -8.065 -8.588 1.00 93.94 84 LEU A O 1
ATOM 633 N N . GLN A 1 85 ? -5.608 -9.750 -7.786 1.00 91.69 85 GLN A N 1
ATOM 634 C CA . GLN A 1 85 ? -6.730 -10.590 -7.416 1.00 91.69 85 GLN A CA 1
ATOM 635 C C . GLN A 1 85 ? -7.138 -10.298 -5.969 1.00 91.69 85 GLN A C 1
ATOM 637 O O . GLN A 1 85 ? -6.269 -10.152 -5.102 1.00 91.69 85 GLN A O 1
ATOM 642 N N . PRO A 1 86 ? -8.444 -10.225 -5.670 1.00 88.56 86 PRO A N 1
ATOM 643 C CA . PRO A 1 86 ? -8.939 -10.185 -4.299 1.00 88.56 86 PRO A CA 1
ATOM 644 C C . PRO A 1 86 ? -8.469 -11.394 -3.477 1.00 88.56 86 PRO A C 1
ATOM 646 O O . PRO A 1 86 ? -8.202 -12.468 -4.017 1.00 88.56 86 PRO A O 1
ATOM 649 N N . GLY A 1 87 ? -8.379 -11.241 -2.156 1.00 85.88 87 GLY A N 1
ATOM 650 C CA . GLY A 1 87 ? -8.044 -12.331 -1.239 1.00 85.88 87 GLY A CA 1
ATOM 651 C C . GLY A 1 87 ? -6.635 -12.909 -1.387 1.00 85.88 87 GLY A C 1
ATOM 652 O O . GLY A 1 87 ? -6.351 -13.956 -0.801 1.00 85.88 87 GLY A O 1
ATOM 653 N N . THR A 1 88 ? -5.763 -12.257 -2.152 1.00 91.38 88 THR A N 1
ATOM 654 C CA . THR A 1 88 ? -4.472 -12.795 -2.587 1.00 91.38 88 THR A CA 1
ATOM 655 C C . THR A 1 88 ? -3.329 -12.090 -1.867 1.00 91.38 88 THR A C 1
ATOM 657 O O . THR A 1 88 ? -3.340 -10.872 -1.688 1.00 91.38 88 THR A O 1
ATOM 660 N N . ALA A 1 89 ? -2.351 -12.872 -1.408 1.00 91.88 89 ALA A N 1
ATOM 661 C CA . ALA A 1 89 ? -1.147 -12.357 -0.770 1.00 91.88 89 ALA A CA 1
ATOM 662 C C . ALA A 1 89 ? -0.096 -12.001 -1.829 1.00 91.88 89 ALA A C 1
ATOM 664 O O . ALA A 1 89 ? 0.262 -12.836 -2.657 1.00 91.88 89 ALA A O 1
ATOM 665 N N . TYR A 1 90 ? 0.420 -10.780 -1.758 1.00 93.50 90 TYR A N 1
ATOM 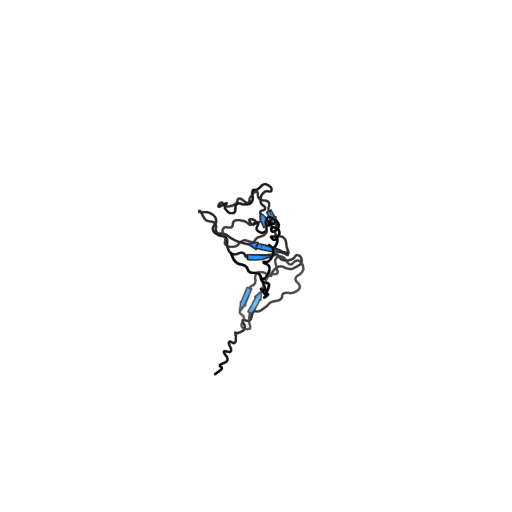666 C CA . TYR A 1 90 ? 1.469 -10.247 -2.616 1.00 93.50 90 TYR A CA 1
ATOM 667 C C . TYR A 1 90 ? 2.680 -9.859 -1.774 1.00 93.50 90 TYR A C 1
ATOM 669 O O . TYR A 1 90 ? 2.538 -9.333 -0.668 1.00 93.50 90 TYR A O 1
ATOM 677 N N . LYS A 1 91 ? 3.878 -10.121 -2.299 1.00 94.62 91 LYS A N 1
ATOM 678 C CA . LYS A 1 91 ? 5.141 -9.654 -1.722 1.00 94.62 91 LYS A CA 1
ATOM 679 C C . LYS A 1 91 ? 5.621 -8.445 -2.518 1.00 94.62 91 LYS A C 1
ATOM 681 O O . LYS A 1 91 ? 5.540 -8.448 -3.743 1.00 94.62 91 LYS A O 1
ATOM 686 N N . PHE A 1 92 ? 6.147 -7.448 -1.823 1.00 94.56 92 PHE A N 1
ATOM 687 C CA . PHE A 1 92 ? 6.663 -6.211 -2.391 1.00 94.56 92 PHE A CA 1
ATOM 688 C C . PHE A 1 92 ? 8.102 -5.980 -1.939 1.00 94.56 92 PHE A C 1
ATOM 690 O O . PHE A 1 92 ? 8.461 -6.266 -0.794 1.00 94.56 92 PHE A O 1
ATOM 697 N N . ARG A 1 93 ? 8.897 -5.432 -2.856 1.00 94.62 93 ARG A N 1
ATOM 698 C CA . ARG A 1 93 ? 10.231 -4.873 -2.628 1.00 94.62 93 ARG A CA 1
ATOM 699 C C . ARG A 1 93 ? 10.374 -3.628 -3.495 1.00 94.62 93 ARG A C 1
ATOM 701 O O . ARG A 1 93 ? 9.814 -3.588 -4.590 1.00 94.62 93 ARG A O 1
ATOM 708 N N . VAL A 1 94 ? 11.106 -2.630 -3.022 1.00 94.75 94 VAL A N 1
ATOM 709 C CA . VAL A 1 94 ? 11.353 -1.388 -3.770 1.00 94.75 94 VAL A CA 1
ATOM 710 C C . VAL A 1 94 ? 12.848 -1.147 -3.905 1.00 94.75 94 VAL A C 1
ATOM 712 O O . VAL A 1 94 ? 13.617 -1.551 -3.040 1.00 94.75 94 VAL A O 1
ATOM 715 N N . ALA A 1 95 ? 13.264 -0.493 -4.984 1.00 94.50 95 ALA A N 1
ATOM 716 C CA . ALA A 1 95 ? 14.641 -0.058 -5.178 1.00 94.50 95 ALA A CA 1
ATOM 717 C C . ALA A 1 95 ? 14.649 1.385 -5.685 1.00 94.50 95 ALA A C 1
ATOM 719 O O . ALA A 1 95 ? 13.787 1.779 -6.473 1.00 94.50 95 ALA A O 1
ATOM 720 N N . ALA A 1 96 ? 15.623 2.173 -5.235 1.00 93.19 96 ALA A N 1
ATOM 721 C CA . ALA A 1 96 ? 15.828 3.521 -5.749 1.00 93.19 96 ALA A CA 1
ATOM 722 C C . ALA A 1 96 ? 16.506 3.467 -7.129 1.00 93.19 96 ALA A C 1
ATOM 724 O O . ALA A 1 96 ? 17.394 2.646 -7.352 1.00 93.19 96 ALA A O 1
ATOM 725 N N . LEU A 1 97 ? 16.106 4.359 -8.035 1.00 92.00 97 LEU A N 1
ATOM 726 C CA . LEU A 1 97 ? 16.708 4.540 -9.359 1.00 92.00 97 LEU A CA 1
ATOM 727 C C . LEU A 1 97 ? 17.330 5.936 -9.440 1.00 92.00 97 LEU A C 1
ATOM 729 O O . LEU A 1 97 ? 16.673 6.927 -9.115 1.00 92.00 97 LEU A O 1
ATOM 733 N N . ASN A 1 98 ? 18.583 6.025 -9.880 1.00 92.19 98 ASN A N 1
ATOM 734 C CA . ASN A 1 98 ? 19.260 7.290 -10.173 1.00 92.19 98 ASN A CA 1
ATOM 735 C C . ASN A 1 98 ? 19.988 7.215 -11.530 1.00 92.19 98 ASN A C 1
ATOM 737 O O . ASN A 1 98 ? 19.805 6.264 -12.287 1.00 92.19 98 ASN A O 1
ATOM 741 N N . ALA A 1 99 ? 20.810 8.218 -11.855 1.00 89.44 99 ALA A N 1
ATOM 742 C CA . ALA A 1 99 ? 21.553 8.263 -13.120 1.00 89.44 99 ALA A CA 1
ATOM 743 C C . ALA A 1 99 ? 22.531 7.086 -13.318 1.00 89.44 99 ALA A C 1
ATOM 745 O O . ALA A 1 99 ? 22.885 6.777 -14.451 1.00 89.44 99 ALA A O 1
ATOM 746 N N . CYS A 1 100 ? 22.950 6.428 -12.235 1.00 88.31 100 CYS A N 1
ATOM 747 C CA . CYS A 1 100 ? 23.813 5.250 -12.267 1.00 88.31 100 CYS A CA 1
ATOM 748 C C . CYS A 1 100 ? 23.022 3.932 -12.373 1.00 88.31 100 CYS A C 1
ATOM 750 O O . CYS A 1 100 ? 23.638 2.874 -12.455 1.00 88.31 100 CYS A O 1
ATOM 752 N N . GLY A 1 101 ? 21.685 3.980 -12.354 1.00 87.62 101 GLY A N 1
ATOM 753 C CA . GLY A 1 101 ? 20.812 2.810 -12.434 1.00 87.62 101 GLY A CA 1
ATOM 754 C C . GLY A 1 101 ? 20.106 2.476 -11.117 1.00 87.62 101 GLY A C 1
ATOM 755 O O . GLY A 1 101 ? 19.842 3.348 -10.283 1.00 87.62 101 GLY A O 1
ATOM 756 N N . ARG A 1 102 ? 19.736 1.198 -10.962 1.00 92.06 102 ARG A N 1
ATOM 757 C CA . ARG A 1 102 ? 18.959 0.675 -9.828 1.00 92.06 102 ARG A CA 1
ATOM 758 C C . ARG A 1 102 ? 19.866 0.312 -8.653 1.00 92.06 102 ARG A C 1
ATOM 760 O O . ARG A 1 102 ? 20.824 -0.433 -8.818 1.00 92.06 102 ARG A O 1
ATOM 767 N N . GLY A 1 103 ? 19.529 0.796 -7.462 1.00 92.31 103 GLY A N 1
ATOM 768 C CA . GLY A 1 103 ? 20.161 0.387 -6.209 1.00 92.31 103 GLY A CA 1
ATOM 769 C C . GLY A 1 103 ? 19.700 -0.994 -5.710 1.00 92.31 103 GLY A C 1
ATOM 770 O O . GLY A 1 103 ? 18.915 -1.675 -6.379 1.00 92.31 103 GLY A O 1
ATOM 771 N N . PRO A 1 104 ? 20.153 -1.411 -4.512 1.00 93.12 104 PRO A N 1
ATOM 772 C CA . PRO A 1 104 ? 19.679 -2.636 -3.878 1.00 93.12 104 PRO A CA 1
ATOM 773 C C . PRO A 1 104 ? 18.185 -2.550 -3.537 1.00 93.12 104 PRO A C 1
ATOM 775 O O . PRO A 1 104 ? 17.645 -1.470 -3.280 1.00 93.12 104 PRO A O 1
ATOM 778 N N . PHE A 1 105 ? 17.521 -3.705 -3.524 1.00 93.94 105 PHE A N 1
ATOM 779 C CA . PHE A 1 105 ? 16.136 -3.810 -3.076 1.00 93.94 105 PHE A CA 1
ATOM 780 C C . PHE A 1 105 ? 16.021 -3.666 -1.553 1.00 93.94 105 PHE A C 1
ATOM 782 O O . PHE A 1 105 ? 16.923 -4.047 -0.810 1.00 93.94 105 PHE A O 1
ATOM 789 N N . SER A 1 106 ? 14.877 -3.153 -1.104 1.00 95.69 106 SER A N 1
ATOM 790 C CA . SER A 1 106 ? 14.456 -3.156 0.297 1.00 95.69 106 SER A CA 1
ATOM 791 C C . SER A 1 106 ? 14.193 -4.570 0.824 1.00 95.69 106 SER A C 1
ATOM 793 O O . SER A 1 106 ? 14.045 -5.522 0.052 1.00 95.69 106 SER A O 1
ATOM 795 N N . ASP A 1 107 ? 13.987 -4.672 2.139 1.00 94.25 107 ASP A N 1
ATOM 796 C CA . ASP A 1 107 ? 13.383 -5.854 2.754 1.00 94.25 107 ASP A CA 1
ATOM 797 C C . ASP A 1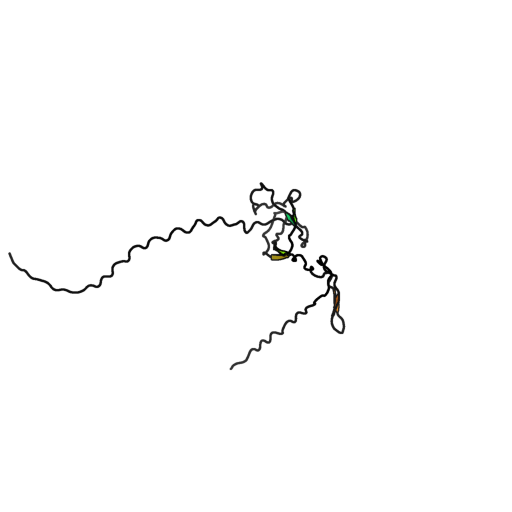 107 ? 12.007 -6.173 2.151 1.00 94.25 107 ASP A C 1
ATOM 799 O O . ASP A 1 107 ? 11.300 -5.298 1.630 1.00 94.25 107 ASP A O 1
ATOM 803 N N . LEU A 1 108 ? 11.624 -7.450 2.236 1.00 92.69 108 LEU A N 1
ATOM 804 C CA . LEU A 1 108 ? 10.352 -7.933 1.716 1.00 92.69 108 LEU A CA 1
ATOM 805 C C . LEU A 1 108 ? 9.208 -7.593 2.665 1.00 92.69 108 LEU A C 1
ATOM 807 O O . LEU A 1 108 ? 9.221 -7.965 3.836 1.00 92.69 108 LEU A O 1
ATOM 811 N N . SER A 1 109 ? 8.166 -6.979 2.118 1.00 92.25 109 SER A N 1
ATOM 812 C CA . SER A 1 109 ? 6.897 -6.772 2.817 1.00 92.25 109 SER A CA 1
ATOM 813 C C . SER A 1 109 ? 5.793 -7.573 2.141 1.00 92.25 109 SER A C 1
ATOM 815 O O . SER A 1 109 ? 5.683 -7.569 0.917 1.00 92.25 109 SER A O 1
ATOM 817 N N . ALA A 1 110 ? 4.969 -8.270 2.922 1.00 90.44 110 ALA A N 1
ATOM 818 C CA . ALA A 1 110 ? 3.823 -9.014 2.410 1.00 90.44 110 ALA A CA 1
ATOM 819 C C . ALA A 1 110 ? 2.518 -8.297 2.763 1.00 90.44 110 ALA A C 1
ATOM 821 O O . ALA A 1 110 ? 2.326 -7.860 3.896 1.00 90.44 110 ALA A O 1
ATOM 822 N N . PHE A 1 111 ? 1.607 -8.211 1.800 1.00 89.50 111 PHE A N 1
ATOM 823 C CA . PHE A 1 111 ? 0.280 -7.633 1.973 1.00 89.50 111 PHE A CA 1
ATOM 824 C C . PHE A 1 111 ? -0.766 -8.541 1.331 1.00 89.50 111 PHE A C 1
ATOM 826 O O . PHE A 1 111 ? -0.525 -9.113 0.270 1.00 89.50 111 PHE A O 1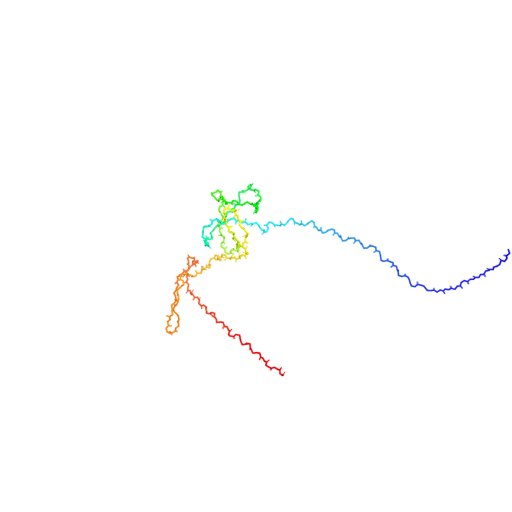
ATOM 833 N N . LYS A 1 112 ? -1.937 -8.679 1.958 1.00 88.25 112 LYS A N 1
ATOM 834 C CA . LYS A 1 112 ? -3.049 -9.469 1.421 1.00 88.25 112 LYS A CA 1
ATOM 835 C C . LYS A 1 112 ? -4.189 -8.542 1.021 1.00 88.25 112 LYS A C 1
ATOM 837 O O . LYS A 1 112 ? -4.662 -7.765 1.846 1.00 88.25 112 LYS A O 1
ATOM 842 N N . THR A 1 113 ? -4.638 -8.641 -0.226 1.00 87.06 113 THR A N 1
ATOM 843 C CA . THR A 1 113 ? -5.816 -7.903 -0.696 1.00 87.06 113 THR A CA 1
ATOM 844 C C . THR A 1 113 ? -7.079 -8.390 0.021 1.00 87.06 113 THR A C 1
ATOM 846 O O . THR A 1 113 ? -7.167 -9.542 0.459 1.00 87.06 113 THR A O 1
ATOM 849 N N . CYS A 1 114 ? -8.076 -7.510 0.151 1.00 83.50 114 CYS A N 1
ATOM 850 C CA . CYS A 1 114 ? -9.353 -7.842 0.782 1.00 83.50 114 CYS A CA 1
ATOM 851 C C . CYS A 1 114 ? -10.002 -9.058 0.106 1.00 83.50 114 CYS A C 1
ATOM 853 O O . CYS A 1 114 ? -9.986 -9.178 -1.120 1.00 83.50 114 CYS A O 1
ATOM 855 N N . LEU A 1 115 ? -10.576 -9.960 0.906 1.00 84.50 115 LEU A N 1
ATOM 856 C CA . LEU A 1 115 ? -11.381 -11.066 0.390 1.00 84.50 115 LEU A CA 1
ATOM 857 C C . LEU A 1 115 ? -12.654 -10.511 -0.278 1.00 84.50 115 LEU A C 1
ATOM 859 O O . LEU A 1 115 ? -13.243 -9.568 0.257 1.00 84.50 115 LEU A O 1
ATOM 863 N N . PRO A 1 116 ? -13.113 -11.090 -1.405 1.00 80.69 116 PRO A N 1
ATOM 864 C CA . PRO A 1 116 ? -14.410 -10.744 -1.981 1.00 80.69 116 PRO A CA 1
ATOM 865 C C . PRO A 1 116 ? -15.528 -10.841 -0.942 1.00 80.69 116 PRO A C 1
ATOM 867 O O . PRO A 1 116 ? -15.525 -11.749 -0.113 1.00 80.69 116 PRO A O 1
ATOM 870 N N . GLY A 1 117 ? -16.492 -9.922 -0.993 1.00 84.12 117 GLY A N 1
ATOM 871 C CA . GLY A 1 117 ? -17.633 -9.923 -0.073 1.00 84.12 117 GLY A CA 1
ATOM 872 C C . GLY A 1 117 ? -17.368 -9.249 1.277 1.00 84.12 117 GLY A C 1
ATOM 873 O O . GLY A 1 117 ? -18.321 -8.920 1.973 1.00 84.12 117 GLY A O 1
ATOM 874 N N . PHE A 1 118 ? -16.109 -8.973 1.630 1.00 87.75 118 PHE A N 1
ATOM 875 C CA . PHE A 1 118 ? -15.778 -8.178 2.813 1.00 87.75 118 PHE A CA 1
ATOM 876 C C . PHE A 1 118 ? -15.626 -6.694 2.447 1.00 87.75 118 PHE A C 1
ATOM 878 O O . PHE A 1 118 ? -15.147 -6.380 1.349 1.00 87.75 118 PHE A O 1
ATOM 885 N N . PRO A 1 119 ? -16.022 -5.766 3.335 1.00 89.69 119 PRO A N 1
ATOM 886 C CA . PRO A 1 119 ? -15.720 -4.354 3.157 1.00 89.69 119 PRO A CA 1
ATOM 887 C C . PRO A 1 119 ? -14.213 -4.097 3.299 1.00 89.69 119 PRO A C 1
ATOM 889 O O . PRO A 1 119 ? -13.497 -4.812 4.001 1.00 89.69 119 PRO A O 1
ATOM 892 N N . GLY A 1 120 ? -13.731 -3.054 2.630 1.00 90.00 120 GLY A N 1
ATOM 893 C CA . GLY A 1 120 ? -12.395 -2.504 2.829 1.00 90.00 120 GLY A CA 1
ATOM 894 C C . GLY A 1 120 ? -12.270 -1.743 4.153 1.00 90.00 120 GLY A C 1
ATOM 895 O O . GLY A 1 120 ? -13.198 -1.691 4.961 1.00 90.00 120 GLY A O 1
ATOM 896 N N . ALA A 1 121 ? -11.116 -1.111 4.365 1.00 91.38 121 ALA A N 1
ATOM 897 C CA . ALA A 1 121 ? -10.879 -0.282 5.544 1.00 91.38 121 ALA A CA 1
ATOM 898 C C . ALA A 1 121 ? -11.577 1.091 5.420 1.00 91.38 121 ALA A C 1
ATOM 900 O O . ALA A 1 121 ? -11.489 1.707 4.352 1.00 91.38 121 ALA A O 1
ATOM 901 N N . PRO A 1 122 ? -12.236 1.594 6.483 1.00 94.12 122 PRO A N 1
ATOM 902 C CA . PRO A 1 122 ? -12.718 2.974 6.537 1.00 94.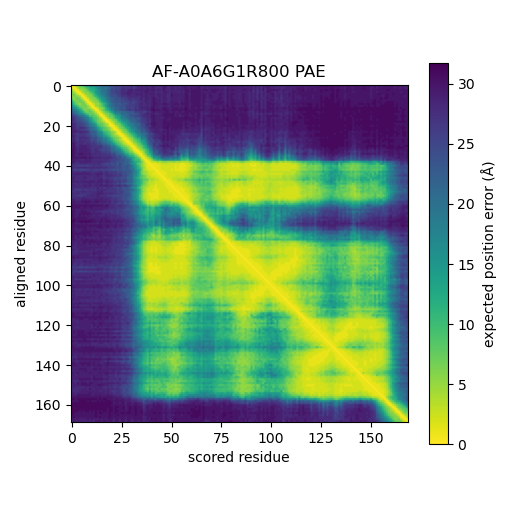12 122 PRO A CA 1
ATOM 903 C C . PRO A 1 122 ? -11.590 3.976 6.265 1.00 94.12 122 PRO A C 1
ATOM 905 O O . PRO A 1 122 ? -10.431 3.726 6.610 1.00 94.12 122 PRO A O 1
ATOM 908 N N . CYS A 1 123 ? -11.918 5.116 5.663 1.00 93.56 123 CYS A N 1
ATOM 909 C CA . CYS A 1 123 ? -10.941 6.138 5.286 1.00 93.56 123 CYS A CA 1
ATOM 910 C C . CYS A 1 123 ? -11.239 7.490 5.956 1.00 93.56 123 CYS A C 1
ATOM 912 O O . CYS A 1 123 ? -12.175 7.623 6.743 1.00 93.56 123 CYS A O 1
ATOM 914 N N . ALA A 1 124 ? -10.384 8.485 5.694 1.00 93.56 124 ALA A N 1
ATOM 915 C CA . ALA A 1 124 ? -10.534 9.857 6.187 1.00 93.56 124 ALA A CA 1
ATOM 916 C C . ALA A 1 124 ? -10.739 9.977 7.715 1.00 93.56 124 ALA A C 1
ATOM 918 O O . ALA A 1 124 ? -11.486 10.840 8.178 1.00 93.56 124 ALA A O 1
ATOM 919 N N . ILE A 1 125 ? -10.064 9.126 8.501 1.00 95.19 125 ILE A N 1
ATOM 920 C CA . ILE A 1 125 ? -10.156 9.145 9.966 1.00 95.19 125 ILE A CA 1
ATOM 921 C C . ILE A 1 125 ? -9.624 10.482 10.492 1.00 95.19 125 ILE A C 1
ATOM 923 O O . ILE A 1 125 ? -8.462 10.831 10.278 1.00 95.19 125 ILE A O 1
ATOM 927 N N . LYS A 1 126 ? -10.469 11.216 11.215 1.00 96.12 126 LYS A N 1
ATOM 928 C CA . LYS A 1 126 ? -10.116 12.450 11.922 1.00 96.12 126 LYS A CA 1
ATOM 929 C C . LYS A 1 126 ? -10.420 12.277 13.398 1.00 96.12 126 LYS A C 1
ATOM 931 O O . LYS A 1 126 ? -11.489 11.787 13.762 1.00 96.12 126 LYS A O 1
ATOM 936 N N . ILE A 1 127 ? -9.485 12.721 14.227 1.00 96.50 127 ILE A N 1
ATOM 937 C CA . ILE A 1 127 ? -9.590 12.671 15.682 1.00 96.50 127 ILE A CA 1
ATOM 938 C C . ILE A 1 127 ? -9.479 14.099 16.198 1.00 96.50 127 ILE A C 1
ATOM 940 O O . ILE A 1 127 ? -8.503 14.790 15.902 1.00 96.50 127 ILE A O 1
ATOM 944 N N . SER A 1 128 ? -10.464 14.540 16.971 1.00 96.44 128 SER A N 1
ATOM 945 C CA . SER A 1 128 ? -10.402 15.806 17.698 1.00 96.44 128 SER A CA 1
ATOM 946 C C . SER A 1 128 ? -10.490 15.560 19.199 1.00 96.44 128 SER A C 1
ATOM 948 O O . SER A 1 128 ? -11.223 14.691 19.672 1.00 96.44 128 SER A O 1
ATOM 950 N N . LYS A 1 129 ? -9.704 16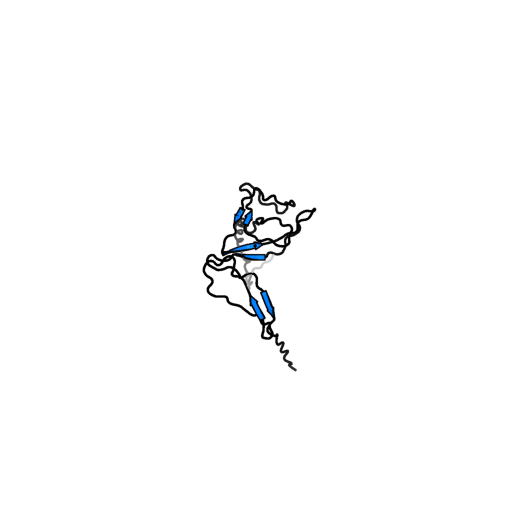.325 19.960 1.00 96.50 129 LYS A N 1
ATOM 951 C CA . LYS A 1 129 ? -9.733 16.294 21.422 1.00 96.50 129 LYS A CA 1
ATOM 952 C C . LYS A 1 129 ? -11.003 16.979 21.924 1.00 96.50 129 LYS A C 1
ATOM 954 O O . LYS A 1 129 ? -11.320 18.077 21.468 1.00 96.50 129 LYS A O 1
ATOM 959 N N . SER A 1 130 ? -11.667 16.377 22.902 1.00 95.25 130 SER A N 1
ATOM 960 C CA . SER A 1 130 ? -12.728 17.007 23.689 1.00 95.25 130 SER A CA 1
ATOM 961 C C . SER A 1 130 ? -12.385 16.964 25.183 1.00 95.25 130 SER A C 1
ATOM 963 O O . SER A 1 130 ? -11.516 16.189 25.589 1.00 95.25 130 SER A O 1
ATOM 965 N N . PRO A 1 131 ? -13.013 17.808 26.022 1.00 95.44 131 PRO A N 1
ATOM 966 C CA . PRO A 1 131 ? -12.832 17.745 27.474 1.00 95.44 131 PRO A CA 1
ATOM 967 C C . PRO A 1 131 ? -13.150 16.363 28.061 1.00 95.44 131 PRO A C 1
ATOM 969 O O . PRO A 1 131 ? -12.448 15.915 28.963 1.00 95.44 131 PRO A O 1
ATOM 972 N N . ASP A 1 132 ? -14.139 15.672 27.489 1.00 94.31 132 ASP A N 1
ATOM 973 C CA . ASP A 1 132 ? -14.612 14.362 27.952 1.00 94.31 132 ASP A CA 1
ATOM 974 C C . ASP A 1 132 ? -13.935 13.175 27.235 1.00 94.31 132 ASP A C 1
ATOM 976 O O . ASP A 1 132 ? -14.259 12.019 27.508 1.00 94.31 132 ASP A O 1
ATOM 980 N N . GLY A 1 133 ? -13.003 13.424 26.303 1.00 94.56 133 GLY A N 1
ATOM 981 C CA . GLY A 1 133 ? -12.299 12.367 25.574 1.00 94.56 133 GLY A CA 1
ATOM 982 C C . GLY A 1 133 ? -11.866 12.757 24.159 1.00 94.56 133 GLY A C 1
ATOM 983 O O . GLY A 1 133 ? -11.110 13.709 23.952 1.00 94.56 133 GLY A O 1
ATOM 984 N N . ALA A 1 134 ? -12.297 11.969 23.171 1.00 96.19 134 ALA A N 1
ATOM 985 C CA . ALA A 1 134 ? -11.982 12.182 21.763 1.00 96.19 134 ALA A CA 1
ATOM 986 C C . ALA A 1 134 ? -13.212 11.954 20.877 1.00 96.19 134 ALA A C 1
ATOM 988 O O . ALA A 1 134 ? -13.939 10.977 21.056 1.00 96.19 134 ALA A O 1
ATOM 989 N N . HIS A 1 135 ? -13.411 12.824 19.887 1.00 96.31 135 HIS A N 1
ATOM 990 C CA . HIS A 1 135 ? -14.382 12.606 18.819 1.00 96.31 135 HIS A CA 1
ATOM 991 C C . HIS A 1 135 ? -13.677 12.048 17.591 1.00 96.31 135 HIS A C 1
ATOM 993 O O . HIS A 1 135 ? -12.705 12.624 17.098 1.00 96.31 135 HIS A O 1
ATOM 999 N N . LEU A 1 136 ? -14.183 10.919 17.102 1.00 97.19 136 LEU A N 1
ATOM 1000 C CA . LEU A 1 136 ? -13.701 10.271 15.894 1.00 97.19 136 LEU A CA 1
ATOM 1001 C C . LEU A 1 136 ? -14.740 10.455 14.791 1.00 97.19 136 LEU A C 1
ATOM 1003 O O . LEU A 1 136 ? -15.935 10.268 15.012 1.00 97.19 136 LEU A O 1
ATOM 1007 N N . THR A 1 137 ? -14.274 10.802 13.598 1.00 97.00 137 THR A N 1
ATOM 1008 C CA . THR A 1 137 ? -15.085 10.813 12.374 1.00 97.00 137 THR A CA 1
ATOM 1009 C C . THR A 1 137 ? -14.328 10.079 11.277 1.00 97.00 137 THR A C 1
ATOM 1011 O O . THR A 1 137 ? -13.100 10.138 11.237 1.00 97.00 137 THR A O 1
ATOM 1014 N N . TRP A 1 138 ? -15.045 9.359 10.421 1.00 97.75 138 TRP A N 1
ATOM 1015 C CA . TRP A 1 138 ? -14.482 8.600 9.305 1.00 97.75 138 TRP A CA 1
ATOM 1016 C C . TRP A 1 138 ? -15.488 8.520 8.157 1.00 97.75 138 TRP A C 1
ATOM 1018 O O . TRP A 1 138 ? -16.679 8.784 8.335 1.00 97.75 138 TRP A O 1
ATOM 1028 N N . GLU A 1 139 ? -14.999 8.131 6.987 1.00 97.25 139 GLU A N 1
ATOM 1029 C C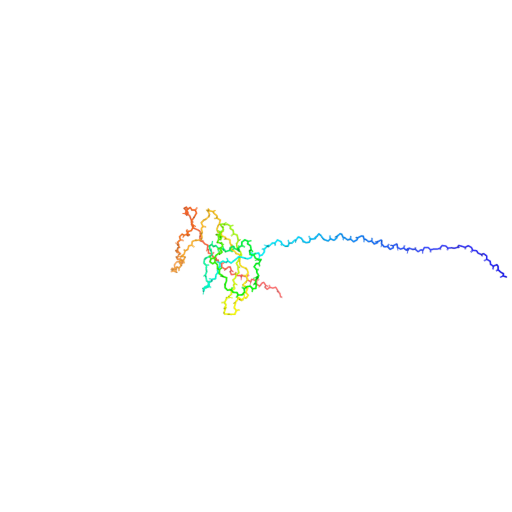A . GLU A 1 139 ? -15.805 7.836 5.807 1.00 97.25 139 GLU A CA 1
ATOM 1030 C C . GLU A 1 139 ? -15.892 6.313 5.584 1.00 97.25 139 GLU A C 1
ATOM 1032 O O . GLU A 1 139 ? -14.973 5.574 5.967 1.00 97.25 139 GLU A O 1
ATOM 1037 N N . PRO A 1 140 ? -16.991 5.809 4.988 1.00 94.38 140 PRO A N 1
ATOM 1038 C CA . PRO A 1 140 ? -17.100 4.404 4.606 1.00 94.38 140 PRO A CA 1
ATOM 1039 C C . PRO A 1 140 ? -15.961 3.966 3.672 1.00 94.38 140 PRO A C 1
ATOM 1041 O O . PRO A 1 140 ? -15.425 4.787 2.928 1.00 94.38 140 PRO A O 1
ATOM 1044 N N . PRO A 1 141 ? -15.605 2.670 3.653 1.00 91.88 141 PRO A N 1
ATOM 1045 C CA . PRO A 1 141 ? -14.601 2.172 2.723 1.00 91.88 141 PRO A CA 1
ATOM 1046 C C . PRO A 1 141 ? -15.049 2.358 1.271 1.00 91.88 141 PRO A C 1
ATOM 1048 O O . PRO A 1 141 ? -16.215 2.131 0.945 1.00 91.88 141 PRO A O 1
ATOM 1051 N N . SER A 1 142 ? -14.108 2.666 0.372 1.00 87.44 142 SER A N 1
ATOM 1052 C CA . SER A 1 142 ? -14.388 2.789 -1.070 1.00 87.44 142 SER A CA 1
ATOM 1053 C C . SER A 1 142 ? -14.952 1.500 -1.680 1.00 87.44 142 SER A C 1
ATOM 1055 O O . SER A 1 142 ? -15.679 1.542 -2.667 1.00 87.44 142 SER A O 1
ATOM 1057 N N . VAL A 1 143 ? -14.624 0.350 -1.083 1.00 86.06 143 VAL A N 1
ATOM 1058 C CA . VAL A 1 143 ? -15.195 -0.958 -1.412 1.00 86.06 143 VAL A CA 1
ATOM 1059 C C . VAL A 1 143 ? -15.982 -1.441 -0.201 1.00 86.06 143 VAL A C 1
ATOM 1061 O O . VAL A 1 143 ? -15.388 -1.825 0.799 1.00 86.06 143 VAL A O 1
ATOM 1064 N N . THR A 1 144 ? -17.312 -1.432 -0.264 1.00 85.25 144 THR A N 1
ATOM 1065 C CA . THR A 1 144 ? -18.152 -1.890 0.857 1.00 85.25 144 THR A CA 1
ATOM 1066 C C . THR A 1 144 ? -18.580 -3.351 0.733 1.00 85.25 144 THR A C 1
ATOM 1068 O O . THR A 1 144 ? -18.957 -3.956 1.730 1.00 85.25 144 THR A O 1
ATOM 1071 N N . SER A 1 145 ? -18.543 -3.921 -0.478 1.00 85.19 145 SER A N 1
ATOM 1072 C CA . SER A 1 145 ? -19.034 -5.276 -0.785 1.00 85.19 145 SER A CA 1
ATOM 1073 C C . SER A 1 145 ? -20.455 -5.565 -0.259 1.00 85.19 145 SER A C 1
ATOM 1075 O O . SER A 1 145 ? -20.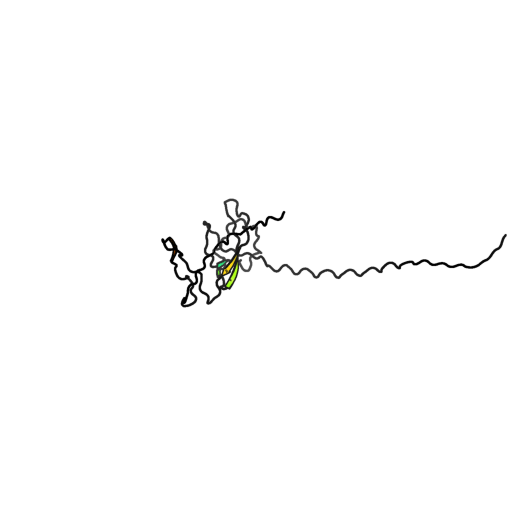797 -6.707 0.030 1.00 85.19 145 SER A O 1
ATOM 1077 N N . GLY A 1 146 ? -21.290 -4.527 -0.125 1.00 88.25 146 GLY A N 1
ATOM 1078 C CA . GLY A 1 146 ? -22.615 -4.600 0.495 1.00 88.25 146 GLY A CA 1
ATOM 1079 C C . GLY A 1 146 ? -22.975 -3.333 1.276 1.00 88.25 146 GLY A C 1
ATOM 1080 O O . GLY A 1 146 ? -22.270 -2.323 1.216 1.00 88.25 146 GLY A O 1
ATOM 1081 N N . ARG A 1 147 ? -24.095 -3.368 2.009 1.00 92.88 147 ARG A N 1
ATOM 1082 C CA . ARG A 1 147 ? -24.458 -2.306 2.963 1.00 92.88 147 ARG A CA 1
ATOM 1083 C C . ARG A 1 147 ? -23.636 -2.488 4.240 1.00 92.88 147 ARG A C 1
ATOM 1085 O O . ARG A 1 147 ? -23.685 -3.556 4.840 1.00 92.88 147 ARG A O 1
ATOM 1092 N N . ILE A 1 148 ? -22.951 -1.435 4.685 1.00 95.25 148 ILE A N 1
ATOM 1093 C CA . ILE A 1 148 ? -22.300 -1.432 6.000 1.00 95.25 148 ILE A CA 1
ATOM 1094 C C . ILE A 1 148 ? -23.372 -1.351 7.089 1.00 95.25 148 ILE A C 1
ATOM 1096 O O . ILE A 1 148 ? -24.215 -0.454 7.057 1.00 95.25 148 ILE A O 1
ATOM 1100 N N . VAL A 1 149 ? -23.347 -2.297 8.026 1.00 96.19 149 VAL A N 1
ATOM 1101 C CA . VAL A 1 149 ? -24.312 -2.381 9.134 1.00 96.19 149 VAL A CA 1
ATOM 1102 C C . VAL A 1 149 ? -23.752 -1.843 10.449 1.00 96.19 149 VAL A C 1
ATOM 1104 O O . VAL A 1 149 ? -24.508 -1.295 11.241 1.00 96.19 149 VAL A O 1
ATOM 1107 N N . GLU A 1 150 ? -22.440 -1.958 10.667 1.00 96.75 150 GLU A N 1
ATOM 1108 C CA . GLU A 1 150 ? -21.782 -1.590 11.921 1.00 96.75 150 GLU A CA 1
ATOM 1109 C C . GLU A 1 150 ? -20.310 -1.214 11.681 1.00 96.75 150 GLU A C 1
ATOM 1111 O O . GLU A 1 150 ? -19.698 -1.654 10.704 1.00 96.75 150 GLU A O 1
ATOM 1116 N N . TYR A 1 151 ? -19.747 -0.410 12.588 1.00 97.00 151 TYR A N 1
ATOM 1117 C CA . TYR A 1 151 ? -18.312 -0.156 12.709 1.00 97.00 151 TYR A CA 1
ATOM 1118 C C . TYR A 1 151 ? -17.861 -0.481 14.134 1.00 97.00 151 TYR A C 1
ATOM 1120 O O . TYR A 1 151 ? -18.511 -0.077 15.096 1.00 97.00 151 TYR A O 1
ATOM 1128 N N . SER A 1 152 ? -16.714 -1.142 14.273 1.00 96.44 152 SER A N 1
ATOM 1129 C CA . SER A 1 152 ? -16.076 -1.397 15.568 1.00 96.44 152 SER A CA 1
ATOM 1130 C C . SER A 1 152 ? -14.806 -0.553 15.701 1.00 96.44 152 SER A C 1
ATOM 1132 O O . SER A 1 152 ? -14.016 -0.468 14.760 1.00 96.44 152 SER A O 1
ATOM 1134 N N . VAL A 1 153 ? -14.597 0.065 16.867 1.00 96.44 153 VAL A N 1
ATOM 1135 C CA . VAL A 1 153 ? -13.436 0.922 17.165 1.00 96.44 153 VAL A CA 1
ATOM 1136 C C . VAL A 1 153 ? -12.671 0.330 18.345 1.00 96.44 153 VAL A C 1
ATOM 1138 O O . VAL A 1 153 ? -13.264 0.014 19.373 1.00 96.44 153 VAL A O 1
ATOM 1141 N N . TYR A 1 154 ? -11.353 0.192 18.205 1.00 94.75 154 TYR A N 1
ATOM 1142 C CA . TYR A 1 154 ? -10.482 -0.416 19.212 1.00 94.75 154 TYR A CA 1
ATOM 1143 C C . TYR A 1 154 ? -9.500 0.621 19.767 1.00 94.75 154 TYR A C 1
ATOM 1145 O O . TYR A 1 154 ? -8.918 1.396 19.011 1.00 94.75 154 TYR A O 1
ATOM 1153 N N . LEU A 1 155 ? -9.297 0.613 21.087 1.00 94.44 155 LEU A N 1
ATOM 1154 C CA . LEU A 1 155 ? -8.299 1.427 21.783 1.00 94.44 155 LEU A CA 1
ATOM 1155 C C . LEU A 1 155 ? -7.175 0.517 22.286 1.00 94.44 155 LEU A C 1
ATOM 1157 O O . LEU A 1 155 ? -7.429 -0.433 23.022 1.00 94.44 155 LEU A O 1
ATOM 1161 N N . ALA A 1 156 ? -5.932 0.821 21.919 1.00 93.31 156 ALA A N 1
ATOM 1162 C CA . ALA A 1 156 ? -4.768 0.153 22.487 1.00 93.31 156 ALA A CA 1
ATOM 1163 C C . ALA A 1 156 ? -4.356 0.845 23.796 1.00 93.31 156 ALA A C 1
ATOM 1165 O O . ALA A 1 156 ? -4.106 2.049 23.808 1.00 93.31 156 ALA A O 1
ATOM 1166 N N . ILE A 1 157 ? -4.256 0.081 24.886 1.00 92.38 157 ILE A N 1
ATOM 1167 C CA . ILE A 1 157 ? -3.708 0.548 26.165 1.00 92.38 157 ILE A CA 1
ATOM 1168 C C . ILE A 1 157 ? -2.344 -0.110 26.329 1.00 92.38 157 ILE A C 1
ATOM 1170 O O . ILE A 1 157 ? -2.242 -1.336 26.371 1.00 92.38 157 ILE A O 1
ATOM 1174 N N . GLN A 1 158 ? -1.286 0.692 26.413 1.00 84.75 158 GLN A N 1
ATOM 1175 C CA . GLN A 1 158 ? 0.025 0.164 26.760 1.00 84.75 158 GLN A CA 1
ATOM 1176 C C . GLN A 1 158 ? -0.011 -0.190 28.248 1.00 84.75 158 GLN A C 1
ATOM 1178 O O . GLN A 1 158 ? -0.044 0.694 29.102 1.00 84.75 158 GLN A O 1
ATOM 1183 N N . GLY A 1 159 ? -0.092 -1.484 28.563 1.00 68.44 159 GLY A N 1
ATOM 1184 C CA . GLY A 1 159 ? 0.002 -1.944 29.943 1.00 68.44 159 GLY A CA 1
ATOM 1185 C C . GLY A 1 159 ? 1.323 -1.461 30.529 1.00 68.44 159 GLY A C 1
ATOM 1186 O O . GLY A 1 159 ? 2.382 -1.759 29.976 1.00 68.44 159 GLY A O 1
ATOM 1187 N N . GLY A 1 160 ? 1.266 -0.686 31.613 1.00 58.88 160 GLY A N 1
ATOM 1188 C CA . GLY A 1 160 ? 2.454 -0.362 32.388 1.00 58.88 160 GLY A CA 1
ATOM 1189 C C . GLY A 1 160 ? 3.084 -1.674 32.825 1.00 58.88 160 GLY A C 1
ATOM 1190 O O . GLY A 1 160 ? 2.506 -2.388 33.641 1.00 58.88 160 GLY A O 1
ATOM 1191 N N . GLY A 1 161 ? 4.221 -2.023 32.226 1.00 53.41 161 GLY A N 1
ATOM 1192 C CA . GLY A 1 161 ? 5.020 -3.154 32.658 1.00 53.41 161 GLY A CA 1
ATOM 1193 C C . GLY A 1 161 ? 5.386 -2.931 34.116 1.00 53.41 161 GLY A C 1
ATOM 1194 O O . GLY A 1 161 ? 6.278 -2.146 34.424 1.00 53.41 161 GLY A O 1
ATOM 1195 N N . ALA A 1 162 ? 4.665 -3.588 35.018 1.00 53.50 162 ALA A N 1
ATOM 1196 C CA . ALA A 1 162 ? 5.092 -3.745 36.389 1.00 53.50 162 ALA A CA 1
ATOM 1197 C C . ALA A 1 162 ? 6.298 -4.692 36.366 1.00 53.50 162 ALA A C 1
ATOM 1199 O O . ALA A 1 162 ? 6.155 -5.905 36.503 1.00 53.50 162 ALA A O 1
ATOM 1200 N N . GLU A 1 163 ? 7.497 -4.137 36.178 1.00 54.19 163 GLU A N 1
ATOM 1201 C CA . GLU A 1 163 ? 8.718 -4.769 36.669 1.00 54.19 163 GLU A CA 1
ATOM 1202 C C . GLU A 1 163 ? 8.662 -4.689 38.199 1.00 54.19 163 GLU A C 1
ATOM 1204 O O . GLU A 1 163 ? 9.251 -3.821 38.839 1.00 54.19 163 GLU A O 1
ATOM 1209 N N . ALA A 1 164 ? 7.892 -5.595 38.803 1.00 53.75 164 ALA A N 1
ATOM 1210 C CA . ALA A 1 164 ? 8.090 -5.967 40.188 1.00 53.75 164 ALA A CA 1
ATOM 1211 C C . ALA A 1 164 ? 9.417 -6.731 40.246 1.00 53.75 164 ALA A C 1
ATOM 1213 O O . ALA A 1 164 ? 9.451 -7.962 40.209 1.00 53.75 164 ALA A O 1
ATOM 1214 N N . LYS A 1 165 ? 10.532 -5.995 40.309 1.00 53.16 165 LYS A N 1
ATOM 1215 C CA . LYS A 1 165 ? 11.773 -6.535 40.859 1.00 53.16 165 LYS A CA 1
ATOM 1216 C C . LYS A 1 165 ? 11.504 -6.841 42.325 1.00 53.16 165 LYS A C 1
ATOM 1218 O O . LYS A 1 165 ? 11.617 -5.978 43.192 1.00 53.16 165 LYS A O 1
ATOM 1223 N N . GLY A 1 166 ? 11.078 -8.077 42.566 1.00 46.47 166 GLY A N 1
ATOM 1224 C CA . GLY A 1 166 ? 11.111 -8.686 43.880 1.00 46.47 166 GLY A CA 1
ATOM 1225 C C . GLY A 1 166 ? 12.538 -8.596 44.400 1.00 46.47 166 GLY A C 1
ATOM 1226 O O . GLY A 1 166 ? 13.462 -9.135 43.795 1.00 46.47 166 GLY A O 1
ATOM 1227 N N . GLY A 1 167 ? 12.710 -7.858 45.492 1.00 52.34 167 GLY A N 1
ATOM 1228 C CA . GLY A 1 167 ? 13.864 -8.038 46.349 1.00 52.34 167 GLY A CA 1
ATOM 1229 C C . GLY A 1 167 ? 13.769 -9.420 46.981 1.00 52.34 167 GLY A C 1
ATOM 1230 O O . GLY A 1 167 ? 12.764 -9.737 47.612 1.00 52.34 167 GLY A O 1
ATOM 1231 N N . ASP A 1 168 ? 14.813 -10.220 46.814 1.00 57.12 168 ASP A N 1
ATOM 1232 C CA . ASP A 1 168 ? 15.093 -11.345 47.695 1.00 57.12 168 ASP A CA 1
ATOM 1233 C C . ASP A 1 168 ? 16.562 -11.228 48.124 1.00 57.12 168 ASP A C 1
ATOM 1235 O O . ASP A 1 168 ? 17.463 -11.392 47.306 1.00 57.12 168 ASP A O 1
ATOM 1239 N N . ARG A 1 169 ? 16.710 -10.884 49.411 1.00 45.09 169 ARG A N 1
ATOM 1240 C CA . ARG A 1 169 ? 17.816 -11.147 50.350 1.00 45.09 169 ARG A CA 1
ATOM 1241 C C . ARG A 1 169 ? 19.187 -10.518 50.112 1.00 45.09 169 ARG A C 1
ATOM 1243 O O . ARG A 1 169 ? 19.930 -10.949 49.210 1.00 45.09 169 ARG A O 1
#